Protein AF-A0A0K9GT66-F1 (afdb_monomer_lite)

Sequence (84 aa):
MKEKNVQPLRTAKEIEDMKWALRRYGSEPDYFLFVFGINIGHRVSDIIPLTVGDVRDKSHVVVREKKTNKSEGIPLPHKPTERL

Secondary structure (DSSP, 8-state):
----------SHHHHHHHHHHHHHHS-HHHHHHHHHHHHHT--HHHHTT--HHHHTT-SEEEEE-TTT--EEEEEPPPPP----

Structure (mmCIF, N/CA/C/O backbone):
data_AF-A0A0K9GT66-F1
#
_entry.id   AF-A0A0K9GT66-F1
#
loop_
_atom_site.group_PDB
_atom_site.id
_atom_site.type_symbol
_atom_site.label_atom_id
_atom_site.label_alt_id
_atom_site.label_comp_id
_atom_site.label_asym_id
_atom_site.label_entity_id
_atom_site.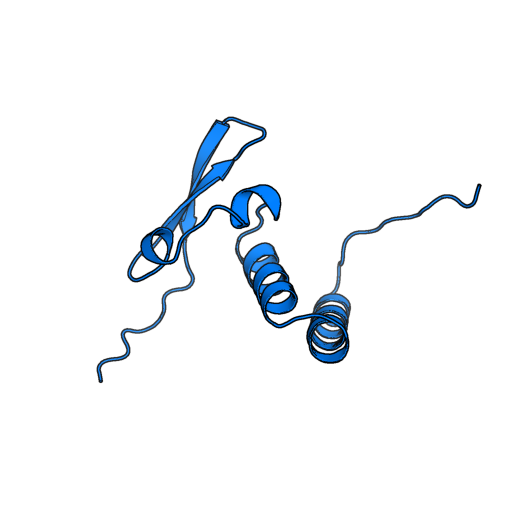label_seq_id
_atom_site.pdbx_PDB_ins_code
_atom_site.Cartn_x
_atom_site.Cartn_y
_atom_site.Cartn_z
_atom_site.occupancy
_atom_site.B_iso_or_equiv
_atom_site.auth_seq_id
_atom_site.auth_comp_id
_atom_site.auth_asym_id
_atom_site.auth_atom_id
_atom_site.pdbx_PDB_model_num
ATOM 1 N N . MET A 1 1 ? 29.345 10.377 1.293 1.00 56.78 1 MET A N 1
ATOM 2 C CA . MET A 1 1 ? 28.057 9.646 1.309 1.00 56.78 1 MET A CA 1
ATOM 3 C C . MET A 1 1 ? 27.450 9.746 -0.084 1.00 56.78 1 MET A C 1
ATOM 5 O O . MET A 1 1 ? 27.376 10.859 -0.583 1.00 56.78 1 MET A O 1
ATOM 9 N N . LYS A 1 2 ? 27.097 8.631 -0.746 1.00 60.69 2 LYS A N 1
ATOM 10 C CA . LYS A 1 2 ? 26.364 8.687 -2.027 1.00 60.69 2 LYS A CA 1
ATOM 11 C C . LYS A 1 2 ? 24.950 9.195 -1.749 1.00 60.69 2 LYS A C 1
ATOM 13 O O . LYS A 1 2 ? 24.269 8.647 -0.884 1.00 60.69 2 LYS A O 1
ATOM 18 N N . GLU A 1 3 ? 24.545 10.236 -2.458 1.00 70.50 3 GLU A N 1
ATOM 19 C CA . GLU A 1 3 ? 23.206 10.808 -2.378 1.00 70.50 3 GLU A CA 1
ATOM 20 C C . GLU A 1 3 ? 22.178 9.737 -2.777 1.00 70.50 3 GLU A C 1
ATOM 22 O O . GLU A 1 3 ? 22.241 9.167 -3.869 1.00 70.50 3 GLU A O 1
ATOM 27 N N . LYS A 1 4 ? 21.276 9.381 -1.855 1.00 68.94 4 LYS A N 1
ATOM 28 C CA . LYS A 1 4 ? 20.196 8.429 -2.136 1.00 68.94 4 LYS A CA 1
ATOM 29 C C . LYS A 1 4 ? 19.125 9.160 -2.937 1.00 68.94 4 LYS A C 1
ATOM 31 O O . LYS A 1 4 ? 18.224 9.764 -2.365 1.00 68.94 4 LYS A O 1
ATOM 36 N N . ASN A 1 5 ? 19.241 9.104 -4.259 1.00 80.19 5 ASN A N 1
ATOM 37 C CA . ASN A 1 5 ? 18.224 9.623 -5.160 1.00 80.19 5 ASN A CA 1
ATOM 38 C C . ASN A 1 5 ? 17.024 8.659 -5.187 1.00 80.19 5 ASN A C 1
ATOM 40 O O . ASN A 1 5 ? 17.028 7.670 -5.918 1.00 80.19 5 ASN A O 1
ATOM 44 N N . VAL A 1 6 ? 16.032 8.911 -4.330 1.00 80.00 6 VAL A N 1
ATOM 45 C CA . VAL A 1 6 ? 14.782 8.141 -4.276 1.00 80.00 6 VAL A CA 1
ATOM 46 C C . VAL A 1 6 ? 13.750 8.840 -5.151 1.00 80.00 6 VAL A C 1
ATOM 48 O O . VAL A 1 6 ? 13.374 9.979 -4.883 1.00 80.00 6 VAL A O 1
ATOM 51 N N . GLN A 1 7 ? 13.295 8.153 -6.196 1.00 86.44 7 GLN A N 1
ATOM 52 C CA . GLN A 1 7 ? 12.275 8.644 -7.119 1.00 86.44 7 GLN A CA 1
ATOM 53 C C . GLN A 1 7 ? 11.004 7.789 -7.009 1.00 86.44 7 GLN A C 1
ATOM 55 O O . GLN A 1 7 ? 11.107 6.587 -6.756 1.00 86.44 7 GLN A O 1
ATOM 60 N N . PRO A 1 8 ? 9.808 8.381 -7.178 1.00 89.44 8 PRO A N 1
ATOM 61 C CA . PRO A 1 8 ? 8.566 7.617 -7.245 1.00 89.44 8 PRO A CA 1
ATOM 62 C C . PRO A 1 8 ? 8.525 6.759 -8.517 1.00 89.44 8 PRO A C 1
ATOM 64 O O . PRO A 1 8 ? 9.151 7.116 -9.513 1.00 89.44 8 PRO A O 1
ATOM 67 N N . LEU A 1 9 ? 7.744 5.674 -8.497 1.00 91.25 9 LEU A N 1
ATOM 68 C CA . LEU A 1 9 ? 7.426 4.888 -9.696 1.00 91.25 9 LEU A CA 1
ATOM 69 C C . LEU A 1 9 ? 6.549 5.743 -10.623 1.00 91.25 9 LEU A C 1
ATOM 71 O O . LEU A 1 9 ? 5.547 6.298 -10.168 1.00 91.25 9 LEU A O 1
ATOM 75 N N . ARG A 1 10 ? 6.922 5.884 -11.899 1.00 91.38 10 ARG A N 1
ATOM 76 C CA . ARG A 1 10 ? 6.255 6.802 -12.849 1.00 91.38 10 ARG A CA 1
ATOM 77 C C . ARG A 1 10 ? 5.593 6.086 -14.017 1.00 91.38 10 ARG A C 1
ATOM 79 O O . ARG A 1 10 ? 4.753 6.670 -14.694 1.00 91.38 10 ARG A O 1
ATOM 86 N N . THR A 1 11 ? 5.983 4.845 -14.277 1.00 95.00 11 THR A N 1
ATOM 87 C CA . THR A 1 11 ? 5.561 4.080 -15.447 1.00 95.00 11 THR A CA 1
ATOM 88 C C . THR A 1 11 ? 4.843 2.798 -15.047 1.00 95.00 11 THR A C 1
ATOM 90 O O . THR A 1 11 ? 5.123 2.193 -14.012 1.00 95.00 11 THR A O 1
ATOM 93 N N . ALA A 1 12 ? 3.935 2.337 -15.910 1.00 93.62 12 ALA A N 1
ATOM 94 C CA . ALA A 1 12 ? 3.262 1.053 -15.721 1.00 93.62 12 ALA A CA 1
ATOM 95 C C . ALA A 1 12 ? 4.262 -0.114 -15.657 1.00 93.62 12 ALA A C 1
ATOM 97 O O . ALA A 1 12 ? 4.075 -1.043 -14.879 1.00 93.62 12 ALA A O 1
ATOM 98 N N . LYS A 1 13 ? 5.361 -0.034 -16.419 1.00 95.88 13 LYS A N 1
ATOM 99 C CA . LYS A 1 13 ? 6.425 -1.039 -16.394 1.00 95.88 13 LYS A CA 1
ATOM 100 C C . LYS A 1 13 ? 7.075 -1.154 -15.015 1.00 95.88 13 LYS A C 1
ATOM 102 O O . LYS A 1 13 ? 7.199 -2.257 -14.508 1.00 95.88 13 LYS A O 1
ATOM 107 N N . GLU A 1 14 ? 7.413 -0.032 -14.382 1.00 94.12 14 GLU A N 1
ATOM 108 C CA . GLU A 1 14 ? 7.977 -0.035 -13.024 1.00 94.12 14 GLU A CA 1
ATOM 109 C C . GLU A 1 14 ? 7.014 -0.648 -11.994 1.00 94.12 14 GLU A C 1
ATOM 111 O O . GLU A 1 14 ? 7.448 -1.330 -11.065 1.00 94.12 14 GLU A O 1
ATOM 116 N N . ILE A 1 15 ? 5.703 -0.439 -12.164 1.00 94.25 15 ILE A N 1
ATOM 117 C CA . ILE A 1 15 ? 4.676 -1.058 -11.314 1.00 94.25 15 ILE A CA 1
ATOM 118 C C . ILE A 1 15 ? 4.647 -2.577 -11.521 1.00 94.25 15 ILE A C 1
ATOM 120 O O . ILE A 1 15 ? 4.592 -3.321 -10.542 1.00 94.25 15 ILE A O 1
ATOM 124 N N . GLU A 1 16 ? 4.693 -3.049 -12.768 1.00 95.94 16 GLU A N 1
ATOM 125 C CA . GLU A 1 16 ? 4.709 -4.484 -13.074 1.00 95.94 16 GLU A CA 1
ATOM 126 C C . GLU A 1 16 ? 6.003 -5.165 -12.613 1.00 95.94 16 GLU A C 1
ATOM 128 O O . GLU A 1 16 ? 5.947 -6.237 -12.008 1.00 95.94 16 GLU A O 1
ATOM 133 N N . ASP A 1 17 ? 7.155 -4.518 -12.790 1.00 96.06 17 ASP A N 1
ATOM 134 C CA . ASP A 1 17 ? 8.443 -5.016 -12.303 1.00 96.06 17 ASP A CA 1
ATOM 135 C C . ASP A 1 17 ? 8.438 -5.134 -10.765 1.00 96.06 17 ASP A C 1
ATOM 137 O O . ASP A 1 17 ? 8.888 -6.141 -10.210 1.00 96.06 17 ASP A O 1
ATOM 141 N N . MET A 1 18 ? 7.850 -4.157 -10.060 1.00 95.00 18 MET A N 1
ATOM 142 C CA . MET A 1 18 ? 7.680 -4.213 -8.603 1.00 95.00 18 MET A CA 1
ATOM 143 C C . MET A 1 18 ? 6.724 -5.337 -8.182 1.00 95.00 18 MET A C 1
ATOM 145 O O . MET A 1 18 ? 7.030 -6.096 -7.263 1.00 95.00 18 MET A O 1
ATOM 149 N N . LYS A 1 19 ? 5.585 -5.496 -8.867 1.00 94.38 19 LYS A N 1
ATOM 150 C CA . LYS A 1 19 ? 4.650 -6.611 -8.632 1.00 94.38 19 LYS A CA 1
ATOM 151 C C . LYS A 1 19 ? 5.344 -7.961 -8.798 1.00 94.38 19 LYS A C 1
ATOM 153 O O . LYS A 1 19 ? 5.149 -8.849 -7.968 1.00 94.38 19 LYS A O 1
ATOM 158 N N . TRP A 1 20 ? 6.152 -8.115 -9.845 1.00 95.56 20 TRP A N 1
ATOM 159 C CA . TRP A 1 20 ? 6.927 -9.327 -10.090 1.00 95.56 20 TRP A CA 1
ATOM 160 C C . TRP A 1 20 ? 7.950 -9.573 -8.976 1.00 95.56 20 TRP A C 1
ATOM 162 O O . TRP A 1 20 ? 8.003 -10.674 -8.427 1.00 95.56 20 TRP A O 1
ATOM 172 N N . ALA A 1 21 ? 8.703 -8.544 -8.577 1.00 96.38 21 ALA A N 1
ATOM 173 C CA . ALA A 1 21 ? 9.693 -8.645 -7.510 1.00 96.38 21 ALA A CA 1
ATOM 174 C C . ALA A 1 21 ? 9.058 -9.023 -6.162 1.00 96.38 21 ALA A C 1
ATOM 176 O O . ALA A 1 21 ? 9.561 -9.917 -5.483 1.00 96.38 21 ALA A O 1
ATOM 177 N N . LEU A 1 22 ? 7.925 -8.408 -5.800 1.00 95.12 22 LEU A N 1
ATOM 178 C CA . LEU A 1 22 ? 7.188 -8.719 -4.571 1.00 95.12 22 LEU A CA 1
ATOM 179 C C . LEU A 1 22 ? 6.654 -10.152 -4.567 1.00 95.12 22 LEU A C 1
ATOM 181 O O . LEU A 1 22 ? 6.733 -10.822 -3.546 1.00 95.12 22 LEU A O 1
ATOM 185 N N . ARG A 1 23 ? 6.178 -10.663 -5.708 1.00 93.44 23 ARG A N 1
ATOM 186 C CA . ARG A 1 23 ? 5.767 -12.072 -5.821 1.00 93.44 23 ARG A CA 1
ATOM 187 C C . ARG A 1 23 ? 6.945 -13.042 -5.764 1.00 93.44 23 ARG A C 1
ATOM 189 O O . ARG A 1 23 ? 6.789 -14.157 -5.280 1.00 93.44 23 ARG A O 1
ATOM 196 N N . ARG A 1 24 ? 8.104 -12.658 -6.306 1.00 95.50 24 ARG A N 1
ATOM 197 C CA . ARG A 1 24 ? 9.268 -13.547 -6.427 1.00 95.50 24 ARG A CA 1
ATOM 198 C C . ARG A 1 24 ? 10.124 -13.606 -5.164 1.00 95.50 24 ARG A C 1
ATOM 200 O O . ARG A 1 24 ? 10.695 -14.665 -4.887 1.00 95.50 24 ARG A O 1
ATOM 207 N N . TYR A 1 25 ? 10.258 -12.476 -4.472 1.00 95.94 25 TYR A N 1
ATOM 208 C CA . TYR A 1 25 ? 11.184 -12.277 -3.354 1.00 95.94 25 TYR A CA 1
ATOM 209 C C . TYR A 1 25 ? 10.506 -11.778 -2.071 1.00 95.94 25 TYR A C 1
ATOM 211 O O . TYR A 1 25 ? 11.120 -11.854 -1.010 1.00 95.94 25 TYR A O 1
ATOM 219 N N . GLY A 1 26 ? 9.289 -11.239 -2.162 1.00 92.06 26 GLY A N 1
ATOM 220 C CA . GLY A 1 26 ? 8.516 -10.761 -1.018 1.00 92.06 26 GLY A CA 1
ATOM 221 C C . GLY A 1 26 ? 7.501 -11.788 -0.523 1.00 92.06 26 GLY A C 1
ATOM 222 O O . GLY A 1 26 ? 7.513 -12.955 -0.919 1.00 92.06 26 GLY A O 1
ATOM 223 N N . SER A 1 27 ? 6.612 -11.332 0.356 1.00 92.94 27 SER A N 1
ATOM 224 C CA . SER A 1 27 ? 5.491 -12.124 0.852 1.00 92.94 27 SER A CA 1
ATOM 225 C C . SER A 1 27 ? 4.173 -11.732 0.176 1.00 92.94 27 SER A C 1
ATOM 227 O O . SER A 1 27 ? 4.027 -10.652 -0.402 1.00 92.94 27 SER A O 1
ATOM 229 N N . GLU A 1 28 ? 3.176 -12.609 0.262 1.00 90.88 28 GLU A N 1
ATOM 230 C CA . GLU A 1 28 ? 1.835 -12.327 -0.256 1.00 90.88 28 GLU A CA 1
ATOM 231 C C . GLU A 1 28 ? 1.167 -11.102 0.407 1.00 90.88 28 GLU A C 1
ATOM 233 O O . GLU A 1 28 ? 0.591 -10.286 -0.320 1.00 90.88 28 GLU A O 1
ATOM 238 N N . PRO A 1 29 ? 1.317 -10.868 1.730 1.00 89.44 29 PRO A N 1
ATOM 239 C CA . PRO A 1 29 ? 0.930 -9.606 2.359 1.00 89.44 29 PRO A CA 1
ATOM 240 C C . PRO A 1 29 ? 1.609 -8.366 1.766 1.00 89.44 29 PRO A C 1
ATOM 242 O O . PRO A 1 29 ? 0.937 -7.354 1.580 1.00 89.44 29 PRO A O 1
ATOM 245 N N . ASP A 1 30 ? 2.902 -8.425 1.429 1.00 91.25 30 ASP A N 1
ATOM 246 C CA . ASP A 1 30 ? 3.616 -7.276 0.849 1.00 91.25 30 ASP A CA 1
ATOM 247 C C . ASP A 1 30 ? 3.090 -6.943 -0.548 1.00 91.25 30 ASP A C 1
ATOM 249 O O . ASP A 1 30 ? 2.864 -5.778 -0.885 1.00 91.25 30 ASP A O 1
ATOM 253 N N . TYR A 1 31 ? 2.842 -7.979 -1.354 1.00 93.69 31 TYR A N 1
ATOM 254 C CA . TYR A 1 31 ? 2.211 -7.828 -2.658 1.00 93.69 31 TYR A CA 1
ATOM 255 C C . TYR A 1 31 ? 0.813 -7.211 -2.537 1.00 93.69 31 TYR A C 1
ATOM 257 O O . TYR A 1 31 ? 0.490 -6.257 -3.249 1.00 93.69 31 TYR A O 1
ATOM 265 N N . PHE A 1 32 ? -0.006 -7.724 -1.614 1.00 90.94 32 PHE A N 1
ATOM 266 C CA . PHE A 1 32 ? -1.337 -7.189 -1.353 1.00 90.94 32 PHE A CA 1
ATOM 267 C C . PHE A 1 32 ? -1.280 -5.724 -0.909 1.00 90.94 32 PHE A C 1
ATOM 269 O O . PHE A 1 32 ? -1.983 -4.897 -1.482 1.00 90.94 32 PHE A O 1
ATOM 276 N N . LEU A 1 33 ? -0.423 -5.382 0.059 1.00 90.31 33 LEU A N 1
ATOM 277 C CA . LEU A 1 33 ? -0.269 -4.014 0.560 1.00 90.31 33 LEU A CA 1
ATOM 278 C C . LEU A 1 33 ? 0.170 -3.050 -0.539 1.00 90.31 33 LEU A C 1
ATOM 280 O O . LEU A 1 33 ? -0.331 -1.927 -0.595 1.00 90.31 33 LEU A O 1
ATOM 284 N N . PHE A 1 34 ? 1.065 -3.484 -1.427 1.00 91.88 34 PHE A N 1
ATOM 285 C CA . PHE A 1 34 ? 1.476 -2.683 -2.572 1.00 91.88 34 PHE A CA 1
ATOM 286 C C . PHE A 1 34 ? 0.302 -2.421 -3.516 1.00 91.88 34 PHE A C 1
ATOM 288 O O . PHE A 1 34 ? -0.010 -1.266 -3.790 1.00 91.88 34 PHE A O 1
ATOM 295 N N . VAL A 1 35 ? -0.389 -3.473 -3.970 1.00 91.00 35 VAL A N 1
ATOM 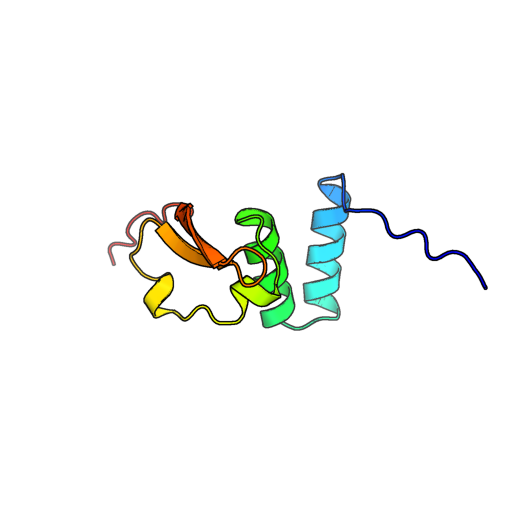296 C CA . VAL A 1 35 ? -1.526 -3.342 -4.895 1.00 91.00 35 VAL A CA 1
ATOM 297 C C . VAL A 1 35 ? -2.661 -2.538 -4.269 1.00 91.00 35 VAL A C 1
ATOM 299 O O . VAL A 1 35 ? -3.234 -1.669 -4.920 1.00 91.00 35 VAL A O 1
ATOM 302 N N . PHE A 1 36 ? -2.993 -2.798 -3.010 1.00 88.00 36 PHE A N 1
ATOM 303 C CA . PHE A 1 36 ? -4.032 -2.064 -2.307 1.00 88.00 36 PHE A CA 1
ATOM 304 C C . PHE A 1 36 ? -3.642 -0.590 -2.156 1.00 88.00 36 PHE A C 1
ATOM 306 O O . PHE A 1 36 ? -4.396 0.285 -2.573 1.00 88.00 36 PHE A O 1
ATOM 313 N N . GLY A 1 37 ? -2.430 -0.312 -1.665 1.00 88.56 37 GLY A N 1
ATOM 314 C CA . GLY A 1 37 ? -1.941 1.044 -1.425 1.00 88.56 37 GLY A CA 1
ATOM 315 C C . GLY A 1 37 ? -1.883 1.919 -2.672 1.00 88.56 37 GLY A C 1
ATOM 316 O O . GLY A 1 37 ? -2.311 3.071 -2.613 1.00 88.56 37 GLY A O 1
ATOM 317 N N . ILE A 1 38 ? -1.431 1.385 -3.813 1.00 89.94 38 ILE A N 1
ATOM 318 C CA . ILE A 1 38 ? -1.393 2.161 -5.066 1.00 89.94 38 ILE A CA 1
ATOM 319 C C . ILE A 1 38 ? -2.788 2.453 -5.630 1.00 89.94 38 ILE A C 1
ATOM 321 O O . ILE A 1 38 ? -2.962 3.477 -6.280 1.00 89.94 38 ILE A O 1
ATOM 325 N N . ASN A 1 39 ? -3.776 1.581 -5.391 1.00 86.75 39 ASN A N 1
ATOM 326 C CA . ASN A 1 39 ? -5.138 1.778 -5.895 1.00 86.75 39 ASN A CA 1
ATOM 327 C C . ASN A 1 39 ? -5.916 2.809 -5.073 1.00 86.75 39 ASN A C 1
ATOM 329 O O . ASN A 1 39 ? -6.738 3.530 -5.629 1.00 86.75 39 ASN A O 1
ATOM 333 N N . ILE A 1 40 ? -5.664 2.882 -3.763 1.00 82.19 40 ILE A N 1
ATOM 334 C CA . ILE A 1 40 ? -6.380 3.810 -2.879 1.00 82.19 40 ILE A CA 1
ATOM 335 C C . ILE A 1 40 ? -5.641 5.134 -2.644 1.00 82.19 40 ILE A C 1
ATOM 337 O O . ILE A 1 40 ? -6.261 6.103 -2.228 1.00 82.19 40 ILE A O 1
ATOM 341 N N . GLY A 1 41 ? -4.322 5.185 -2.863 1.00 81.06 41 GLY A N 1
ATOM 342 C CA . GLY A 1 41 ? -3.520 6.404 -2.709 1.00 81.06 41 GLY A CA 1
ATOM 343 C C . GLY A 1 41 ? -3.144 6.794 -1.270 1.00 81.06 41 GLY A C 1
ATOM 344 O O . GLY A 1 41 ? -2.708 7.922 -1.049 1.00 81.06 41 GLY A O 1
ATOM 345 N N . HIS A 1 42 ? -3.263 5.891 -0.289 1.00 78.50 42 HIS A N 1
ATOM 346 C CA . HIS A 1 42 ? -2.934 6.165 1.119 1.00 78.50 42 HIS A CA 1
ATOM 347 C C . HIS A 1 42 ? -1.613 5.543 1.577 1.00 78.50 42 HIS A C 1
ATOM 349 O O . HIS A 1 42 ? -1.083 4.598 0.991 1.00 78.50 42 HIS A O 1
ATOM 355 N N . ARG A 1 43 ? -1.063 6.087 2.670 1.00 81.38 43 ARG A N 1
ATOM 356 C CA . ARG A 1 43 ? 0.185 5.593 3.262 1.00 81.38 43 ARG A CA 1
ATOM 357 C C . ARG A 1 43 ? -0.027 4.213 3.868 1.00 81.38 43 ARG A C 1
ATOM 359 O O . ARG A 1 43 ? -1.037 3.960 4.517 1.00 81.38 43 ARG A O 1
ATOM 366 N N . VAL A 1 44 ? 0.998 3.366 3.787 1.00 84.38 44 VAL A N 1
ATOM 367 C CA . VAL A 1 44 ? 0.951 2.007 4.351 1.00 84.38 44 VAL A CA 1
ATOM 368 C C . VAL A 1 44 ? 0.586 2.001 5.842 1.00 84.38 44 VAL A C 1
ATOM 370 O O . VAL A 1 44 ? -0.159 1.142 6.300 1.00 84.38 44 VAL A O 1
ATOM 373 N N . SER A 1 45 ? 1.029 3.010 6.600 1.00 83.25 45 SER A N 1
ATOM 374 C CA . SER A 1 45 ? 0.735 3.148 8.032 1.00 83.25 45 SER A CA 1
ATOM 375 C C . SER A 1 45 ? -0.744 3.362 8.349 1.00 83.25 45 SER A C 1
ATOM 377 O O . SER A 1 45 ? -1.161 3.080 9.476 1.00 83.25 45 SER A O 1
ATOM 379 N N . ASP A 1 46 ? -1.492 3.909 7.391 1.00 81.31 46 ASP A N 1
ATOM 380 C CA . ASP A 1 46 ? -2.929 4.158 7.485 1.00 81.31 46 ASP A CA 1
ATOM 381 C C . ASP A 1 46 ? -3.730 2.938 6.983 1.00 81.31 46 ASP A C 1
ATOM 383 O O . ASP A 1 46 ? -4.877 2.754 7.374 1.00 81.31 46 ASP A O 1
ATOM 387 N N . ILE A 1 47 ? -3.098 2.060 6.193 1.00 83.62 47 ILE A N 1
ATOM 388 C CA . ILE A 1 47 ? -3.680 0.822 5.647 1.00 83.62 47 ILE A CA 1
ATOM 389 C C . ILE A 1 47 ? -3.612 -0.339 6.640 1.00 83.62 47 ILE A C 1
ATOM 391 O O . ILE A 1 47 ? -4.588 -1.059 6.809 1.00 83.62 47 ILE A O 1
ATOM 395 N N . ILE A 1 48 ? -2.470 -0.517 7.312 1.00 84.56 48 ILE A N 1
ATOM 396 C CA . ILE A 1 48 ? -2.228 -1.626 8.254 1.00 84.56 48 ILE A CA 1
ATOM 397 C C . ILE A 1 48 ? -3.337 -1.826 9.313 1.00 84.56 48 ILE A C 1
ATOM 399 O O . ILE A 1 48 ? -3.634 -2.981 9.606 1.00 84.56 48 ILE A O 1
ATOM 403 N N . PRO A 1 49 ? -3.950 -0.784 9.918 1.00 86.06 49 PRO A N 1
ATOM 404 C CA . PRO A 1 49 ? -4.983 -0.991 10.937 1.00 86.06 49 PRO A CA 1
ATOM 405 C C . PRO A 1 49 ? -6.358 -1.397 10.380 1.00 86.06 49 PRO A C 1
ATOM 407 O O . PRO A 1 49 ? -7.256 -1.652 11.178 1.00 86.06 49 PRO A O 1
ATOM 410 N N . LEU A 1 50 ? -6.553 -1.429 9.057 1.00 84.56 50 LEU A N 1
ATOM 411 C CA . LEU A 1 50 ? -7.834 -1.808 8.462 1.00 84.56 50 LEU A CA 1
ATOM 412 C C . LEU A 1 50 ? -8.135 -3.287 8.698 1.00 84.56 50 LEU A C 1
ATOM 414 O O . LEU A 1 50 ? -7.292 -4.158 8.482 1.00 84.56 50 LEU A O 1
ATOM 418 N N . THR A 1 51 ? -9.372 -3.577 9.088 1.00 84.62 51 THR A N 1
ATOM 419 C CA . THR A 1 51 ? -9.861 -4.945 9.259 1.00 84.62 51 THR A CA 1
ATOM 420 C C . THR A 1 51 ? -10.718 -5.378 8.072 1.00 84.62 51 THR A C 1
ATOM 422 O O . THR A 1 51 ? -11.225 -4.561 7.304 1.00 84.62 51 THR A O 1
ATOM 425 N N . VAL A 1 52 ? -10.955 -6.686 7.933 1.00 83.31 52 VAL A N 1
ATOM 426 C CA . VAL A 1 52 ? -11.865 -7.215 6.899 1.00 83.31 52 VAL A CA 1
ATOM 427 C C . VAL A 1 52 ? -13.274 -6.624 7.041 1.00 83.31 52 VAL A C 1
ATOM 429 O O . VAL A 1 52 ? -13.921 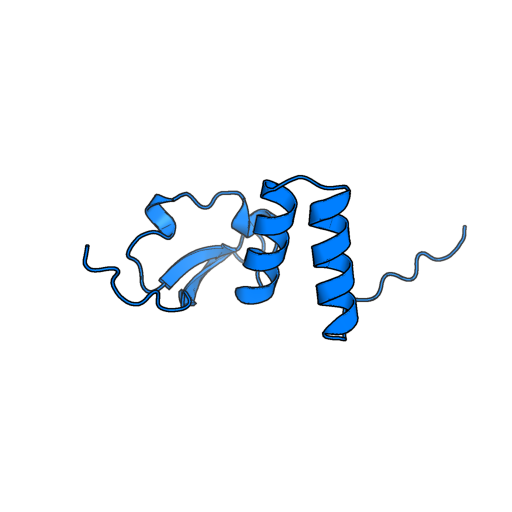-6.351 6.033 1.00 83.31 52 VAL A O 1
ATOM 432 N N . GLY A 1 53 ? -13.730 -6.364 8.272 1.00 83.00 53 GLY A N 1
ATOM 433 C CA . GLY A 1 53 ? -15.024 -5.728 8.541 1.00 83.00 53 GLY A CA 1
ATOM 434 C C . GLY A 1 53 ? -15.111 -4.272 8.070 1.00 83.00 53 GLY A C 1
ATOM 435 O O . GLY A 1 53 ? -16.210 -3.754 7.867 1.00 83.00 53 GLY A O 1
ATOM 436 N N . ASP A 1 54 ? -13.977 -3.609 7.843 1.00 79.81 54 ASP A N 1
ATOM 437 C CA . ASP A 1 54 ? -13.925 -2.237 7.328 1.00 79.81 54 ASP A CA 1
ATOM 438 C C . ASP A 1 54 ? -14.063 -2.165 5.805 1.00 79.81 54 ASP A C 1
ATOM 440 O O . ASP A 1 54 ? -14.376 -1.101 5.276 1.00 79.81 54 ASP A O 1
ATOM 444 N N . VAL A 1 55 ? -13.881 -3.296 5.115 1.00 81.06 55 VAL A N 1
ATOM 445 C CA . VAL A 1 55 ? -13.779 -3.370 3.650 1.00 81.06 55 VAL A CA 1
ATOM 446 C C . VAL A 1 55 ? -14.874 -4.243 3.033 1.00 81.06 55 VAL A C 1
ATOM 448 O O . VAL A 1 55 ? -15.448 -3.883 2.007 1.00 81.06 55 VAL A O 1
ATOM 451 N N . ARG A 1 56 ? -15.168 -5.404 3.627 1.00 81.69 56 ARG A N 1
ATOM 452 C CA . ARG A 1 56 ? -16.125 -6.375 3.079 1.00 81.69 56 ARG A CA 1
ATOM 453 C C . ARG A 1 56 ? -17.530 -5.763 2.996 1.00 81.69 56 ARG A C 1
ATOM 455 O O . ARG A 1 56 ? -17.986 -5.126 3.941 1.00 81.69 56 ARG A O 1
ATOM 462 N N . ASP A 1 57 ? -18.186 -5.972 1.854 1.00 81.06 57 ASP A N 1
ATOM 463 C CA . ASP A 1 57 ? -19.559 -5.542 1.538 1.00 81.06 57 ASP A CA 1
ATOM 464 C C . ASP A 1 57 ? -19.822 -4.032 1.658 1.00 81.06 57 ASP A C 1
ATOM 466 O O . ASP A 1 57 ? -20.967 -3.582 1.715 1.00 81.06 57 ASP A O 1
ATOM 470 N N . LYS A 1 58 ? -18.758 -3.224 1.658 1.00 78.50 58 LYS A N 1
ATOM 471 C CA . LYS A 1 58 ? -18.840 -1.766 1.696 1.00 78.50 58 LYS A CA 1
ATOM 472 C C . LYS A 1 58 ? -18.492 -1.183 0.334 1.00 78.50 58 LYS A C 1
ATOM 474 O O . LYS A 1 58 ? -17.614 -1.667 -0.371 1.00 78.50 58 LYS A O 1
ATOM 479 N N . SER A 1 59 ? -19.178 -0.103 -0.027 1.00 79.69 59 SER A N 1
ATOM 480 C CA . SER A 1 59 ? -18.837 0.698 -1.208 1.00 79.69 59 SER A CA 1
ATOM 481 C C . SER A 1 59 ? -17.652 1.628 -0.953 1.00 79.69 59 SER A C 1
ATOM 483 O O . SER A 1 59 ? -17.003 2.053 -1.904 1.00 79.69 59 SER A O 1
ATOM 485 N N . HIS A 1 60 ? -17.366 1.937 0.316 1.00 79.00 60 HIS A N 1
ATOM 486 C CA . HIS A 1 60 ? -16.291 2.835 0.721 1.00 79.00 60 HIS A CA 1
ATOM 487 C C . HIS A 1 60 ? -15.560 2.302 1.960 1.00 79.00 60 HIS A C 1
ATOM 489 O O . HIS A 1 60 ? -16.205 1.822 2.894 1.00 79.00 60 HIS A O 1
ATOM 495 N N . VAL A 1 61 ? -14.234 2.446 2.000 1.00 80.31 61 VAL A N 1
ATOM 496 C CA . VAL A 1 61 ? -13.434 2.269 3.223 1.00 80.31 61 VAL A CA 1
ATOM 497 C C . VAL A 1 61 ? -13.257 3.619 3.884 1.00 80.31 61 VAL A C 1
ATOM 499 O O . VAL A 1 61 ? -12.799 4.566 3.250 1.00 80.31 61 VAL A O 1
ATOM 502 N N . VAL A 1 62 ? -13.574 3.703 5.172 1.00 75.25 62 VAL A N 1
ATOM 503 C CA . VAL A 1 62 ? -13.260 4.887 5.972 1.00 75.25 62 VAL A CA 1
ATOM 504 C C . VAL A 1 62 ? -11.846 4.726 6.512 1.00 75.25 62 VAL A C 1
ATOM 506 O O . VAL A 1 62 ? -11.613 3.933 7.422 1.00 75.25 62 VAL A O 1
ATOM 509 N N . VAL A 1 63 ? -10.899 5.478 5.954 1.00 76.38 63 VAL A N 1
ATOM 510 C CA . VAL A 1 63 ? -9.522 5.523 6.458 1.00 76.38 63 VAL A CA 1
ATOM 511 C C . VAL A 1 63 ? -9.353 6.802 7.262 1.00 76.38 63 VAL A C 1
ATOM 513 O O . VAL A 1 63 ? -9.644 7.902 6.789 1.00 76.38 63 VAL A O 1
ATOM 516 N N . ARG A 1 64 ? -8.880 6.664 8.503 1.00 73.19 64 ARG A N 1
ATOM 517 C CA . ARG A 1 64 ? -8.490 7.806 9.330 1.00 73.19 64 ARG A CA 1
ATOM 518 C C . ARG A 1 64 ? -6.999 8.049 9.156 1.00 73.19 64 ARG A C 1
ATOM 520 O O . ARG A 1 64 ? -6.182 7.259 9.623 1.00 73.19 64 ARG A O 1
ATOM 527 N N . GLU A 1 65 ? -6.648 9.151 8.508 1.00 72.44 65 GLU A N 1
ATOM 528 C CA . GLU A 1 65 ? -5.254 9.527 8.310 1.00 72.44 65 GLU A CA 1
ATOM 529 C C . GLU A 1 65 ? -4.592 9.866 9.649 1.00 72.44 65 GLU A C 1
ATOM 531 O O . GLU A 1 65 ? -5.024 10.777 10.363 1.00 72.44 65 GLU A O 1
ATOM 536 N N . LYS A 1 66 ? -3.478 9.202 9.975 1.00 66.88 66 LYS A N 1
ATOM 537 C CA . LYS A 1 66 ? -2.743 9.486 11.221 1.00 66.88 66 LYS A CA 1
ATOM 538 C C . LYS A 1 66 ? -2.138 10.887 11.255 1.00 66.88 66 LYS A C 1
ATOM 540 O O . LYS A 1 66 ? -2.026 11.485 12.319 1.00 66.88 66 LYS A O 1
ATOM 545 N N . LYS A 1 67 ? -1.725 11.414 10.099 1.00 71.00 67 LYS A N 1
ATOM 546 C CA . LYS A 1 67 ? -0.996 12.690 10.016 1.00 71.00 67 LYS A CA 1
ATOM 547 C C . LYS A 1 67 ? -1.902 13.910 10.198 1.00 71.00 67 LYS A C 1
ATOM 549 O O . LYS A 1 67 ? -1.480 14.892 10.795 1.00 71.00 67 LYS A O 1
ATOM 554 N N . THR A 1 68 ? -3.109 13.868 9.644 1.00 68.94 68 THR A N 1
ATOM 555 C CA . THR A 1 68 ? -4.015 15.028 9.558 1.00 68.94 68 THR A CA 1
ATOM 556 C C . THR A 1 68 ? -5.256 14.875 10.437 1.00 68.94 68 THR A C 1
ATOM 558 O O . THR A 1 68 ? -6.007 15.835 10.581 1.00 68.94 68 THR A O 1
ATOM 561 N N . ASN A 1 69 ? -5.481 13.691 11.025 1.00 68.00 69 ASN A N 1
ATOM 562 C CA . ASN A 1 69 ? -6.715 13.304 11.716 1.00 68.00 69 ASN A CA 1
ATOM 563 C C . ASN A 1 69 ? -7.987 13.365 10.852 1.00 68.00 69 ASN A C 1
ATOM 565 O O . ASN A 1 69 ? -9.083 13.215 11.392 1.00 68.00 69 ASN A O 1
ATOM 569 N N . LYS A 1 70 ? -7.870 13.541 9.530 1.00 71.56 70 LYS A N 1
ATOM 570 C CA . LYS A 1 70 ? -9.023 13.519 8.629 1.00 71.56 70 LYS A CA 1
ATOM 571 C C . LYS A 1 70 ? -9.491 12.088 8.382 1.00 71.56 70 LYS A C 1
ATOM 573 O O . LYS A 1 70 ? -8.685 11.171 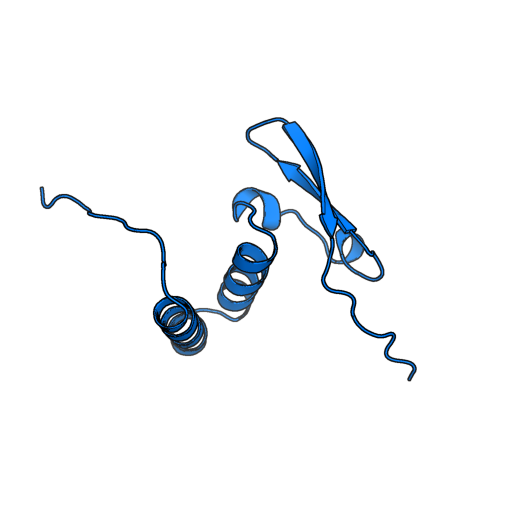8.231 1.00 71.56 70 LYS A O 1
ATOM 578 N N . SER A 1 71 ? -10.806 11.916 8.355 1.00 73.12 71 SER A N 1
ATOM 579 C CA . SER A 1 71 ? -11.477 10.688 7.936 1.00 73.12 71 SER A CA 1
ATOM 580 C C . SER A 1 71 ? -12.029 10.894 6.533 1.00 73.12 71 SER A C 1
ATOM 582 O O . SER A 1 71 ? -12.920 11.725 6.351 1.00 73.12 71 SER A O 1
ATOM 584 N N . GLU A 1 72 ? -11.516 10.144 5.563 1.00 73.69 72 GLU A N 1
ATOM 585 C CA . GLU A 1 72 ? -12.010 10.165 4.186 1.00 73.69 72 GLU A CA 1
ATOM 586 C C . GLU A 1 72 ? -12.577 8.791 3.810 1.00 73.69 72 GLU A C 1
ATOM 588 O O . GLU A 1 72 ? -12.053 7.746 4.206 1.00 73.69 72 GLU A O 1
ATOM 593 N N . GLY A 1 73 ? -13.707 8.806 3.096 1.00 75.62 73 GLY A N 1
ATOM 594 C CA . GLY A 1 73 ? -14.344 7.610 2.555 1.00 75.62 73 GLY A CA 1
ATOM 595 C C . GLY A 1 73 ? -13.805 7.330 1.160 1.00 75.62 73 GLY A C 1
ATOM 596 O O . GLY A 1 73 ? -14.163 8.020 0.210 1.00 75.62 73 GLY A O 1
ATOM 597 N N . ILE A 1 74 ? -12.955 6.320 1.038 1.00 75.81 74 ILE A N 1
ATOM 598 C CA . ILE A 1 74 ? -12.331 5.931 -0.225 1.00 75.81 74 ILE A CA 1
ATOM 599 C C . ILE A 1 74 ? -13.265 4.951 -0.931 1.00 75.81 74 ILE A C 1
ATOM 601 O O . ILE A 1 74 ? -13.573 3.913 -0.339 1.00 75.81 74 ILE A O 1
ATOM 605 N N . PRO A 1 75 ? -13.700 5.216 -2.173 1.00 74.75 75 PRO A N 1
ATOM 606 C CA . PRO A 1 75 ? -14.501 4.262 -2.923 1.00 74.75 75 PRO A CA 1
ATOM 607 C C . PRO A 1 75 ? -13.693 2.990 -3.177 1.00 74.75 75 PRO A C 1
ATOM 609 O O . PRO A 1 75 ? -12.568 3.029 -3.676 1.00 74.75 75 PRO A O 1
ATOM 612 N N . LEU A 1 76 ? -14.277 1.846 -2.839 1.00 73.62 76 LEU A N 1
ATOM 613 C CA . LEU A 1 76 ? -13.723 0.561 -3.227 1.00 73.62 76 LEU A CA 1
ATOM 614 C C . L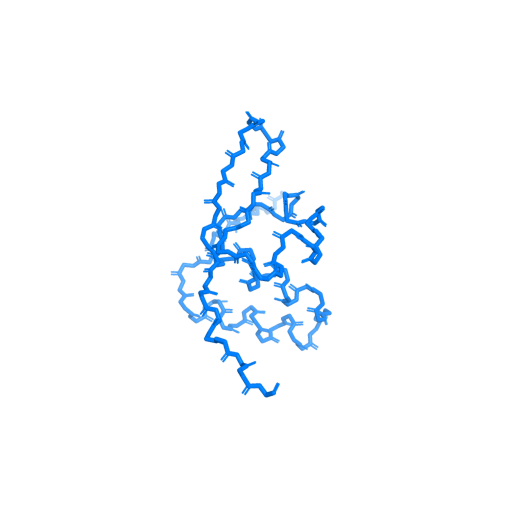EU A 1 76 ? -14.129 0.252 -4.665 1.00 73.62 76 LEU A C 1
ATOM 616 O O . LEU A 1 76 ? -15.268 0.533 -5.051 1.00 73.62 76 LEU A O 1
ATOM 620 N N . PRO A 1 77 ? -13.243 -0.371 -5.461 1.00 66.00 77 PRO A N 1
ATOM 621 C CA . PRO A 1 77 ? -13.651 -0.910 -6.745 1.00 66.00 77 PRO A CA 1
ATOM 622 C C . PRO A 1 77 ? -14.798 -1.899 -6.508 1.00 66.00 77 PRO A C 1
ATOM 624 O O . PRO A 1 77 ? -14.655 -2.866 -5.757 1.00 66.00 77 PRO A O 1
ATOM 627 N N . HIS A 1 78 ? -15.956 -1.614 -7.108 1.00 57.59 78 HIS A N 1
ATOM 628 C CA . HIS A 1 78 ? -17.153 -2.439 -6.998 1.00 57.59 78 HIS A CA 1
ATOM 629 C C . HIS A 1 78 ? -16.817 -3.873 -7.418 1.00 57.59 78 HIS A C 1
ATOM 631 O O . HIS A 1 78 ? -16.477 -4.118 -8.576 1.00 57.59 78 HIS A O 1
ATOM 637 N N . LYS A 1 79 ? -16.920 -4.830 -6.490 1.00 51.03 79 LYS A N 1
ATOM 638 C CA . LYS A 1 79 ? -17.043 -6.227 -6.894 1.00 51.03 79 LYS A CA 1
ATOM 639 C C . LYS A 1 79 ? -18.480 -6.440 -7.372 1.00 51.03 79 LYS A C 1
ATOM 641 O O . LYS A 1 79 ? -19.395 -6.127 -6.605 1.00 51.03 79 LYS A O 1
ATOM 646 N N . PRO A 1 80 ? -18.696 -6.970 -8.591 1.00 46.09 80 PRO A N 1
ATOM 647 C CA . PRO A 1 80 ? -20.005 -7.480 -8.952 1.00 46.09 80 PRO A CA 1
ATOM 648 C C . PRO A 1 80 ? -20.362 -8.535 -7.910 1.00 46.09 80 PRO A C 1
ATOM 650 O O . PRO A 1 80 ? -19.516 -9.339 -7.519 1.00 46.09 80 PRO A O 1
ATOM 653 N N . THR A 1 81 ? -21.589 -8.480 -7.412 1.00 47.59 81 THR A N 1
ATOM 654 C CA . THR A 1 81 ? -22.161 -9.501 -6.543 1.00 47.59 81 THR A CA 1
ATOM 655 C C . THR A 1 81 ? -21.875 -10.874 -7.153 1.00 47.59 81 THR A C 1
ATOM 657 O O . THR A 1 81 ? -22.502 -11.245 -8.145 1.00 47.59 81 THR A O 1
ATOM 660 N N . GLU A 1 82 ? -20.935 -11.634 -6.589 1.00 48.94 82 GLU A N 1
ATOM 661 C CA . GLU A 1 82 ? -20.898 -13.076 -6.807 1.00 48.94 82 GLU A CA 1
ATOM 662 C C . GLU A 1 82 ? -22.138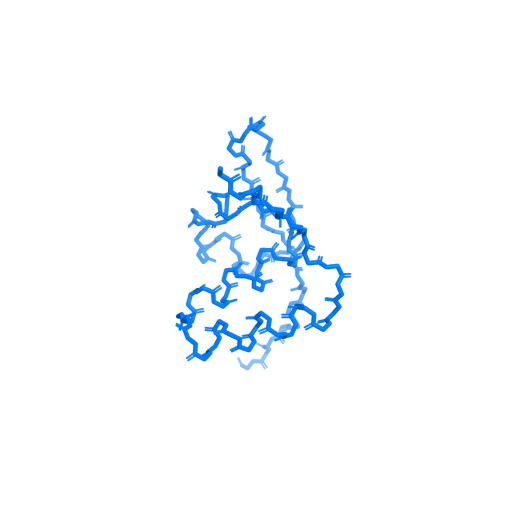 -13.624 -6.104 1.00 48.94 82 GLU A C 1
ATOM 664 O O . GLU A 1 82 ? -22.139 -13.930 -4.915 1.00 48.94 82 GLU A O 1
ATOM 669 N N . ARG A 1 83 ? -23.248 -13.646 -6.850 1.00 44.84 83 ARG A N 1
ATOM 670 C CA . ARG A 1 83 ? -24.302 -14.624 -6.631 1.00 44.84 83 ARG A CA 1
ATOM 671 C C . ARG A 1 83 ? -23.672 -15.983 -6.916 1.00 44.84 83 ARG A C 1
ATOM 673 O O . ARG A 1 83 ? -23.483 -16.327 -8.081 1.00 44.84 83 ARG A O 1
ATOM 680 N N . LEU A 1 84 ? -23.366 -16.716 -5.856 1.00 37.78 84 LEU A N 1
ATOM 681 C CA . LEU A 1 84 ? -23.420 -18.172 -5.824 1.00 37.78 84 LEU A CA 1
ATOM 682 C C . LEU A 1 84 ? -24.306 -18.560 -4.644 1.00 37.78 84 LEU A C 1
ATOM 684 O O . LEU A 1 84 ? -24.104 -17.978 -3.555 1.00 37.78 84 LEU A O 1
#

Foldseek 3Di:
DPDPPDDDDDDPVSLVVVLVCCVVPNDPVVSVLSVVCVVQVDDSVQVVVDDPVQPPPDQWRFTQHPPPRDTDTTGDDDDDPPPD

Radius of gyration: 15.61 Å; chains: 1; bounding box: 52×33×28 Å

pLDDT: mean 80.51, std 13.51, range [37.78, 96.38]

InterPro domains:
  IPR011010 DNA breaking-rejoining enzyme, catalytic core [SSF56349] (10-80)
  IPR013762 Integrase-like, catalytic domain superfamily [G3DSA:1.10.443.10] (9-84)

Organism: NCBI:txid1679170